Protein AF-A0A7J4XSC6-F1 (afdb_monomer_lite)

Structure (mmCIF, N/CA/C/O backbone):
data_AF-A0A7J4XSC6-F1
#
_entry.id   AF-A0A7J4XSC6-F1
#
loop_
_atom_site.group_PDB
_atom_site.id
_atom_site.type_symbol
_atom_site.label_atom_id
_atom_site.label_alt_id
_atom_site.label_comp_id
_atom_site.label_asym_id
_atom_site.label_entity_id
_atom_site.label_seq_id
_atom_site.pdbx_PDB_ins_code
_atom_site.Cartn_x
_atom_site.Cartn_y
_atom_site.Cartn_z
_atom_site.occupancy
_atom_site.B_iso_or_equiv
_atom_site.auth_seq_id
_atom_site.auth_comp_id
_atom_site.auth_asym_id
_atom_site.auth_atom_id
_atom_site.pdbx_PDB_model_num
ATOM 1 N N . MET A 1 1 ? 13.829 7.924 -18.623 1.00 57.00 1 MET A N 1
ATOM 2 C CA . MET A 1 1 ? 12.516 8.383 -18.118 1.00 57.00 1 MET A CA 1
ATOM 3 C C . MET A 1 1 ? 12.735 9.094 -16.796 1.00 57.00 1 MET A C 1
ATOM 5 O O . MET A 1 1 ? 13.524 8.608 -15.997 1.00 57.00 1 MET A O 1
ATOM 9 N N . ASP A 1 2 ? 12.112 10.255 -16.614 1.00 64.12 2 ASP A N 1
ATOM 10 C CA . ASP A 1 2 ? 12.383 11.173 -15.501 1.00 64.12 2 ASP A CA 1
ATOM 11 C C . ASP A 1 2 ? 11.551 10.830 -14.248 1.00 64.12 2 ASP A C 1
ATOM 13 O O . ASP A 1 2 ? 10.432 10.327 -14.358 1.00 64.12 2 ASP A O 1
ATOM 17 N N . LYS A 1 3 ? 12.062 11.125 -13.047 1.00 62.03 3 LYS A N 1
ATOM 18 C CA . LYS A 1 3 ? 11.372 10.911 -11.757 1.00 62.03 3 LYS A CA 1
ATOM 19 C C . LYS A 1 3 ? 9.998 11.595 -11.730 1.00 62.03 3 LYS A C 1
ATOM 21 O O . LYS A 1 3 ? 9.046 11.049 -11.171 1.00 62.03 3 LYS A O 1
ATOM 26 N N . PHE A 1 4 ? 9.892 12.752 -12.383 1.00 67.94 4 PHE A N 1
ATOM 27 C CA . PHE A 1 4 ? 8.657 13.527 -12.516 1.00 67.94 4 PHE A CA 1
ATOM 28 C C . PHE A 1 4 ? 7.571 12.812 -13.336 1.00 67.94 4 PHE A C 1
ATOM 30 O O . PHE A 1 4 ? 6.386 13.083 -13.164 1.00 67.94 4 PHE A O 1
ATOM 37 N N . TYR A 1 5 ? 7.940 11.858 -14.196 1.00 79.44 5 TYR A N 1
ATOM 38 C CA . TYR A 1 5 ? 6.960 11.054 -14.924 1.00 79.44 5 TYR A CA 1
ATOM 39 C C . TYR A 1 5 ? 6.292 10.013 -14.017 1.00 79.44 5 TYR A C 1
ATOM 41 O O . TYR A 1 5 ? 5.082 9.817 -14.085 1.00 79.44 5 TYR A O 1
ATOM 49 N N . TYR A 1 6 ? 7.056 9.361 -13.138 1.00 80.31 6 TYR A N 1
ATOM 50 C CA . TYR A 1 6 ? 6.534 8.270 -12.312 1.00 80.31 6 TYR A CA 1
ATOM 51 C C . TYR A 1 6 ? 5.715 8.749 -11.110 1.00 80.31 6 TYR A C 1
ATOM 53 O O . TYR A 1 6 ? 4.722 8.109 -10.770 1.00 80.31 6 TYR A O 1
ATOM 61 N N . PHE A 1 7 ? 6.109 9.864 -10.489 1.00 83.50 7 PHE A N 1
ATOM 62 C CA . PHE A 1 7 ? 5.527 10.359 -9.235 1.00 83.50 7 PHE A CA 1
ATOM 63 C C . PHE A 1 7 ? 4.891 11.753 -9.368 1.00 83.50 7 PHE A C 1
ATOM 65 O O . PHE A 1 7 ? 5.010 12.572 -8.462 1.00 83.50 7 PHE A O 1
ATOM 72 N N . ASN A 1 8 ? 4.240 12.043 -10.496 1.00 87.38 8 ASN A N 1
ATOM 73 C CA . ASN A 1 8 ? 3.327 13.191 -10.581 1.00 87.38 8 ASN A CA 1
ATOM 74 C C . ASN A 1 8 ? 1.941 12.842 -10.018 1.00 87.38 8 ASN A C 1
ATOM 76 O O . ASN A 1 8 ? 1.607 11.666 -9.869 1.00 87.38 8 ASN A O 1
ATOM 80 N N . ASP A 1 9 ? 1.116 13.863 -9.795 1.00 85.56 9 ASP A N 1
ATOM 81 C CA . ASP A 1 9 ? -0.222 13.751 -9.196 1.00 85.56 9 ASP A CA 1
ATOM 82 C C . ASP A 1 9 ? -1.158 12.771 -9.927 1.00 85.56 9 ASP A C 1
ATOM 84 O O . ASP A 1 9 ? -2.025 12.149 -9.314 1.00 85.56 9 ASP A O 1
ATOM 88 N N . ASN A 1 10 ? -0.971 12.571 -11.236 1.00 88.69 10 ASN A N 1
ATOM 89 C CA . ASN A 1 10 ? -1.791 11.638 -12.013 1.00 88.69 10 ASN A CA 1
ATOM 90 C C . ASN A 1 10 ? -1.371 10.177 -11.807 1.00 88.69 10 ASN A C 1
ATOM 92 O O . ASN A 1 10 ? -2.217 9.273 -11.823 1.00 88.69 10 ASN A O 1
ATOM 96 N N . ASN A 1 11 ? -0.076 9.946 -11.590 1.00 90.00 11 ASN A N 1
ATOM 97 C CA . ASN A 1 11 ? 0.535 8.621 -11.574 1.00 90.00 11 ASN A CA 1
ATOM 98 C C . ASN A 1 11 ? 0.841 8.113 -10.166 1.00 90.00 11 ASN A C 1
ATOM 100 O O . ASN A 1 11 ? 0.947 6.906 -9.980 1.00 90.00 11 ASN A O 1
ATOM 104 N N . ILE A 1 12 ? 0.959 8.988 -9.172 1.00 91.00 12 ILE A N 1
ATOM 105 C CA . ILE A 1 12 ? 1.220 8.586 -7.793 1.00 91.00 12 ILE A CA 1
ATOM 106 C C . ILE A 1 12 ? 0.019 7.853 -7.193 1.00 91.00 12 ILE A C 1
ATOM 108 O O . ILE A 1 12 ? -1.139 8.250 -7.359 1.00 91.00 12 ILE A O 1
ATOM 112 N N . ARG A 1 13 ? 0.292 6.751 -6.503 1.00 92.75 13 ARG A N 1
ATOM 113 C CA . ARG A 1 13 ? -0.690 5.996 -5.731 1.00 92.75 13 ARG A CA 1
ATOM 114 C C . ARG A 1 13 ? -0.117 5.630 -4.377 1.00 92.75 13 ARG A C 1
ATOM 116 O O . ARG A 1 13 ? 1.096 5.494 -4.225 1.00 92.75 13 ARG A O 1
ATOM 123 N N . TYR A 1 14 ? -1.002 5.435 -3.412 1.00 91.50 14 TYR A N 1
ATOM 124 C CA . TYR A 1 14 ? -0.655 4.979 -2.073 1.00 91.50 14 TYR A CA 1
ATOM 125 C C . TYR A 1 14 ? -1.381 3.676 -1.765 1.00 91.50 14 TYR A C 1
ATOM 127 O O . TYR A 1 14 ? -2.525 3.494 -2.168 1.00 91.50 14 TYR A O 1
ATOM 135 N N . THR A 1 15 ? -0.740 2.766 -1.049 1.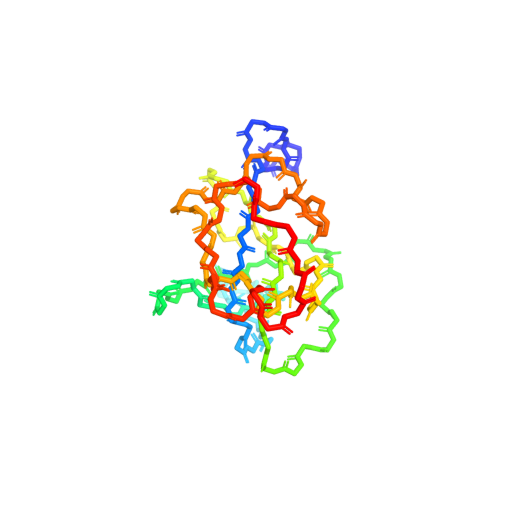00 91.25 15 THR A N 1
ATOM 136 C CA . THR A 1 15 ? -1.337 1.499 -0.620 1.00 91.25 15 THR A CA 1
ATOM 137 C C . THR A 1 15 ? -0.788 1.085 0.739 1.00 91.25 15 THR A C 1
ATOM 139 O O . THR A 1 15 ? 0.230 1.611 1.188 1.00 91.25 15 THR A O 1
ATOM 142 N N . ILE A 1 16 ? -1.457 0.146 1.400 1.00 88.81 16 ILE A N 1
ATOM 143 C CA . ILE A 1 16 ? -0.919 -0.539 2.573 1.00 88.81 16 ILE A CA 1
ATOM 144 C C . ILE A 1 16 ? -0.463 -1.918 2.115 1.00 88.81 16 ILE A C 1
ATOM 146 O O . ILE A 1 16 ? -1.231 -2.659 1.505 1.00 88.81 16 ILE A O 1
ATOM 150 N N . GLY A 1 17 ? 0.781 -2.265 2.426 1.00 86.56 17 GLY A N 1
ATOM 151 C CA . GLY A 1 17 ? 1.319 -3.592 2.164 1.00 86.56 17 GLY A CA 1
ATOM 152 C C . GLY A 1 17 ? 2.051 -4.157 3.369 1.00 86.56 17 GLY A C 1
ATOM 153 O O . GLY A 1 17 ? 2.529 -3.423 4.232 1.00 86.56 17 GLY A O 1
ATOM 154 N N . THR A 1 18 ? 2.166 -5.477 3.432 1.00 85.56 18 THR A N 1
ATOM 155 C CA . THR A 1 18 ? 3.047 -6.139 4.393 1.00 85.56 18 THR A CA 1
ATOM 156 C C . THR A 1 18 ? 4.468 -6.076 3.865 1.00 85.56 18 THR A C 1
ATOM 158 O O . THR A 1 18 ? 4.779 -6.658 2.822 1.00 85.56 18 THR A O 1
ATOM 161 N N . TYR A 1 19 ? 5.335 -5.373 4.586 1.00 81.38 19 TYR A N 1
ATOM 162 C CA . TYR A 1 19 ? 6.755 -5.358 4.276 1.00 81.38 19 TYR A CA 1
ATOM 163 C C . TYR A 1 19 ? 7.379 -6.730 4.544 1.00 81.38 19 TYR A C 1
ATOM 165 O O . TYR A 1 19 ? 7.147 -7.314 5.605 1.00 81.38 19 TYR A O 1
ATOM 173 N N . TYR A 1 20 ? 8.172 -7.240 3.599 1.00 76.56 20 TYR A N 1
ATOM 174 C CA . TYR A 1 20 ? 8.813 -8.547 3.730 1.00 76.56 20 TYR A CA 1
ATOM 175 C C . TYR A 1 20 ? 10.324 -8.449 3.940 1.00 76.56 20 TYR A C 1
ATOM 177 O O . TYR A 1 20 ? 10.819 -8.897 4.968 1.00 76.56 20 TYR A O 1
ATOM 185 N N . LYS A 1 21 ? 11.072 -7.891 2.982 1.00 74.06 21 LYS A N 1
ATOM 186 C CA . LYS A 1 21 ? 12.529 -7.751 3.116 1.00 74.06 21 LYS A CA 1
ATOM 187 C C . LYS A 1 21 ? 13.117 -6.701 2.189 1.00 74.06 21 LYS A C 1
ATOM 189 O O . LYS A 1 21 ? 12.621 -6.516 1.073 1.00 74.06 21 LYS A O 1
ATOM 194 N N . ASP A 1 22 ? 14.243 -6.148 2.624 1.00 73.38 22 ASP A N 1
ATOM 195 C CA . ASP A 1 22 ? 15.187 -5.427 1.777 1.00 73.38 22 ASP A CA 1
ATOM 196 C C . ASP A 1 22 ? 15.972 -6.405 0.903 1.00 73.38 22 ASP A C 1
ATOM 198 O O . ASP A 1 22 ? 16.227 -7.558 1.270 1.00 73.38 22 ASP A O 1
ATOM 202 N N . GLY A 1 23 ? 16.408 -5.930 -0.257 1.00 68.50 23 GLY A N 1
ATOM 203 C CA . GLY A 1 23 ? 17.344 -6.659 -1.093 1.00 68.50 23 GLY A CA 1
ATOM 204 C C . GLY A 1 23 ? 17.895 -5.820 -2.231 1.00 68.50 23 GLY A C 1
ATOM 205 O O . GLY A 1 23 ? 17.652 -4.620 -2.344 1.00 68.50 23 GLY A O 1
ATOM 206 N N . PHE A 1 24 ? 18.641 -6.489 -3.100 1.00 66.25 24 PHE A N 1
ATOM 207 C CA . PHE A 1 24 ? 19.036 -5.941 -4.385 1.00 66.25 24 PHE A CA 1
ATOM 208 C C . PHE A 1 24 ? 18.167 -6.573 -5.467 1.00 66.25 24 PHE A C 1
ATOM 210 O O . PHE A 1 24 ? 18.077 -7.799 -5.568 1.00 66.25 24 PHE A O 1
ATOM 217 N N . VAL A 1 25 ? 17.507 -5.734 -6.258 1.00 67.06 25 VAL A N 1
ATOM 218 C CA . VAL A 1 25 ? 16.791 -6.147 -7.460 1.00 67.06 25 VAL A CA 1
ATOM 219 C C . VAL A 1 25 ? 17.779 -6.060 -8.617 1.00 67.06 25 VAL A C 1
ATOM 221 O O . VAL A 1 25 ? 18.388 -5.018 -8.864 1.00 67.06 25 VAL A O 1
ATOM 224 N N . ILE A 1 26 ? 17.976 -7.183 -9.304 1.00 59.62 26 ILE A N 1
ATOM 225 C CA . ILE A 1 26 ? 18.873 -7.273 -10.456 1.00 59.62 26 ILE A CA 1
ATOM 226 C C . ILE A 1 26 ? 18.072 -6.838 -11.682 1.00 59.62 26 ILE A C 1
ATOM 228 O O . ILE A 1 26 ? 17.216 -7.579 -12.158 1.00 59.62 26 ILE A O 1
ATOM 232 N N . ASN A 1 27 ? 18.328 -5.621 -12.159 1.00 57.47 27 ASN A N 1
ATOM 233 C CA . ASN A 1 27 ? 17.657 -5.055 -13.334 1.00 57.47 27 ASN A CA 1
ATOM 234 C C . ASN A 1 27 ? 18.351 -5.504 -14.643 1.00 57.47 27 ASN A C 1
ATOM 236 O O . ASN A 1 27 ? 17.733 -5.616 -15.696 1.00 57.47 27 ASN A O 1
ATOM 240 N N . SER A 1 28 ? 19.650 -5.823 -14.565 1.00 55.31 28 SER A N 1
ATOM 241 C CA . SER A 1 28 ? 20.465 -6.389 -15.649 1.00 55.31 28 SER A CA 1
ATOM 242 C C . SER A 1 28 ? 21.692 -7.111 -15.078 1.00 55.31 28 SER A C 1
ATOM 244 O O . SER A 1 28 ? 21.957 -7.019 -13.878 1.00 55.31 28 SER A O 1
ATOM 246 N N . SER A 1 29 ? 22.484 -7.776 -15.926 1.00 55.16 29 SER A N 1
ATOM 247 C CA . SER A 1 29 ? 23.701 -8.511 -15.540 1.00 55.16 29 SER A CA 1
ATOM 248 C C . SER A 1 29 ? 24.735 -7.689 -14.750 1.00 55.16 29 SER A C 1
ATOM 250 O O . SER A 1 29 ? 25.613 -8.277 -14.125 1.00 55.16 29 SER A O 1
ATOM 252 N N . SER A 1 30 ? 24.657 -6.352 -14.771 1.00 52.38 30 SER A N 1
ATOM 253 C CA . SER A 1 30 ? 25.630 -5.448 -14.139 1.00 52.38 30 SER A CA 1
ATOM 254 C C . SER A 1 30 ? 25.026 -4.358 -13.243 1.00 52.38 30 SER A C 1
ATOM 256 O O . SER A 1 30 ? 25.781 -3.624 -12.607 1.00 52.38 30 SER A O 1
ATOM 258 N N . SER A 1 31 ? 23.696 -4.243 -13.138 1.00 59.78 31 SER A N 1
ATOM 259 C CA . SER A 1 31 ? 23.039 -3.204 -12.330 1.00 59.78 31 SER A CA 1
ATOM 260 C C . SER A 1 31 ? 22.193 -3.813 -11.209 1.00 59.78 31 SER A C 1
ATOM 262 O O . SER A 1 31 ? 21.094 -4.326 -11.445 1.00 59.78 31 SER A O 1
ATOM 264 N N . GLN A 1 32 ? 22.712 -3.733 -9.984 1.00 62.28 32 GLN A N 1
ATOM 265 C CA . GLN A 1 32 ? 21.965 -4.010 -8.760 1.00 62.28 32 GLN A CA 1
ATOM 266 C C . GLN A 1 32 ? 21.367 -2.706 -8.240 1.00 62.28 32 GLN A C 1
ATOM 268 O O . GLN A 1 32 ? 22.092 -1.775 -7.892 1.00 62.28 32 GLN A O 1
ATOM 273 N N . GLU A 1 33 ? 20.044 -2.642 -8.170 1.00 70.94 33 GLU A N 1
ATOM 274 C CA . GLU A 1 33 ? 19.342 -1.535 -7.532 1.00 70.94 33 GLU A CA 1
ATOM 275 C C . GLU A 1 33 ? 18.878 -1.976 -6.149 1.00 70.94 33 GLU A C 1
ATOM 277 O O . GLU A 1 33 ? 18.403 -3.100 -5.975 1.00 70.94 33 GLU A O 1
ATOM 282 N N . LYS A 1 34 ? 19.016 -1.104 -5.143 1.00 72.50 34 LYS A N 1
ATOM 283 C CA . LYS A 1 34 ? 18.364 -1.354 -3.856 1.00 72.50 34 LYS A CA 1
ATOM 284 C C . LYS A 1 34 ? 16.858 -1.418 -4.081 1.00 72.50 34 LYS A C 1
ATOM 286 O O . LYS A 1 34 ? 16.289 -0.641 -4.846 1.00 72.50 34 LYS A O 1
ATOM 291 N N . GLY A 1 35 ? 16.224 -2.360 -3.412 1.00 78.19 35 GLY A N 1
ATOM 292 C CA . GLY A 1 35 ? 14.798 -2.565 -3.515 1.00 78.19 35 GLY A CA 1
ATOM 293 C C . GLY A 1 35 ? 14.256 -3.316 -2.318 1.00 78.19 35 GLY A C 1
ATOM 294 O O . GLY A 1 35 ? 14.984 -3.676 -1.394 1.00 78.19 35 GLY A O 1
ATOM 295 N N . PHE A 1 36 ? 12.956 -3.551 -2.341 1.00 79.44 36 PHE A N 1
ATOM 296 C CA . PHE A 1 36 ? 12.271 -4.304 -1.306 1.00 79.44 36 PHE A CA 1
ATOM 297 C C . PHE A 1 36 ? 11.133 -5.122 -1.901 1.00 79.44 36 PHE A C 1
ATOM 299 O O . PHE A 1 36 ? 10.671 -4.892 -3.023 1.00 79.44 36 PHE A O 1
ATOM 306 N N . ILE A 1 37 ? 10.692 -6.103 -1.124 1.00 84.44 37 ILE A N 1
ATOM 307 C CA . ILE A 1 37 ? 9.517 -6.909 -1.428 1.00 84.44 37 ILE A CA 1
ATOM 308 C C . ILE A 1 37 ? 8.428 -6.553 -0.429 1.00 84.44 37 ILE A C 1
ATOM 310 O O . ILE A 1 37 ? 8.672 -6.497 0.779 1.00 84.44 37 ILE A O 1
ATOM 314 N N . TYR A 1 38 ? 7.221 -6.365 -0.941 1.00 84.88 38 TYR A N 1
ATOM 315 C CA . TYR A 1 38 ? 6.025 -6.192 -0.135 1.00 84.88 38 TYR A CA 1
ATOM 316 C C . TYR A 1 38 ? 4.876 -7.013 -0.705 1.00 84.88 38 TYR A C 1
ATOM 318 O O . TYR A 1 38 ? 4.903 -7.413 -1.871 1.00 84.88 38 TYR A O 1
ATOM 326 N N . TYR A 1 39 ? 3.874 -7.268 0.127 1.00 86.38 39 TYR A N 1
ATOM 327 C CA . TYR A 1 39 ? 2.654 -7.951 -0.276 1.00 86.38 39 TYR A CA 1
ATOM 328 C C . TYR A 1 39 ? 1.454 -7.025 -0.135 1.00 86.38 39 TYR A C 1
ATOM 330 O O . TYR A 1 39 ? 1.310 -6.370 0.894 1.00 86.38 39 TYR A O 1
ATOM 338 N N . VAL A 1 40 ? 0.588 -6.994 -1.143 1.00 85.44 40 VAL A N 1
ATOM 339 C CA . VAL A 1 40 ? -0.743 -6.376 -1.065 1.00 85.44 40 VAL A CA 1
ATOM 340 C C . VAL A 1 40 ? -1.738 -7.486 -1.337 1.00 85.44 40 VAL A C 1
ATOM 342 O O . VAL A 1 40 ? -1.643 -8.125 -2.378 1.00 85.44 40 VAL A O 1
ATOM 345 N N . ASP A 1 41 ? -2.631 -7.763 -0.388 1.00 82.19 41 ASP A N 1
ATOM 346 C CA . ASP A 1 41 ? -3.613 -8.850 -0.514 1.00 82.19 41 ASP A CA 1
ATOM 347 C C . ASP A 1 41 ? -2.980 -10.193 -0.953 1.00 82.19 41 ASP A C 1
ATOM 349 O O . ASP A 1 41 ? -3.387 -10.843 -1.911 1.00 82.19 41 ASP A O 1
ATOM 353 N N . SER A 1 42 ? -1.879 -10.581 -0.296 1.00 82.44 42 SER A N 1
ATOM 354 C CA . SER A 1 42 ? -1.072 -11.778 -0.617 1.00 82.44 42 SER A CA 1
ATOM 355 C C . SER A 1 42 ? -0.386 -11.791 -1.996 1.00 82.44 42 SER A C 1
ATOM 357 O O . SER A 1 42 ? 0.352 -12.729 -2.306 1.00 82.44 42 SER A O 1
ATOM 359 N N . ILE A 1 43 ? -0.537 -10.746 -2.808 1.00 85.25 43 ILE A N 1
ATOM 360 C CA . ILE A 1 43 ? 0.166 -10.589 -4.084 1.00 85.25 43 ILE A CA 1
ATOM 361 C C . ILE A 1 43 ? 1.555 -10.014 -3.825 1.00 85.25 43 ILE A C 1
ATOM 363 O O . ILE A 1 43 ? 1.702 -8.986 -3.167 1.00 85.25 43 ILE A O 1
ATOM 367 N N . ARG A 1 44 ? 2.594 -10.675 -4.348 1.00 86.38 44 ARG A N 1
ATOM 368 C CA . ARG A 1 44 ? 3.989 -10.241 -4.194 1.00 86.38 44 ARG A CA 1
ATOM 369 C C . ARG A 1 44 ? 4.321 -9.099 -5.153 1.00 86.38 44 ARG A C 1
ATOM 371 O O . ARG A 1 44 ? 4.245 -9.274 -6.366 1.00 86.38 44 ARG A O 1
ATOM 378 N N . HIS A 1 45 ? 4.833 -7.998 -4.617 1.00 85.00 45 HIS A N 1
ATOM 379 C CA . HIS A 1 45 ? 5.365 -6.871 -5.377 1.00 85.00 45 HIS A CA 1
ATOM 380 C C . HIS A 1 45 ? 6.864 -6.706 -5.125 1.00 85.00 45 HIS A C 1
ATOM 382 O O . HIS A 1 45 ? 7.342 -6.833 -3.997 1.00 85.00 45 HIS A O 1
ATOM 388 N N . VAL A 1 46 ? 7.612 -6.427 -6.192 1.00 82.19 46 VAL A N 1
ATOM 389 C CA . VAL A 1 46 ? 9.046 -6.121 -6.141 1.00 82.19 46 VAL A CA 1
ATOM 390 C C . VAL A 1 46 ? 9.210 -4.658 -6.513 1.00 82.19 46 VAL A C 1
ATOM 392 O O . VAL A 1 46 ? 8.795 -4.262 -7.601 1.00 82.19 46 VAL A O 1
ATOM 395 N N . ALA A 1 47 ? 9.794 -3.873 -5.614 1.00 78.94 47 ALA A N 1
ATOM 396 C CA . ALA A 1 47 ? 10.034 -2.457 -5.831 1.00 78.94 47 ALA A CA 1
ATOM 397 C C . ALA A 1 47 ? 11.524 -2.132 -5.855 1.00 78.94 47 ALA A C 1
ATOM 399 O O . ALA A 1 47 ? 12.278 -2.583 -4.997 1.00 78.94 47 ALA A O 1
ATOM 400 N N . THR A 1 48 ? 11.926 -1.313 -6.819 1.00 73.12 48 THR A N 1
ATOM 401 C CA . THR A 1 48 ? 13.231 -0.663 -6.922 1.00 73.12 48 THR A CA 1
ATOM 402 C C . THR A 1 48 ? 13.129 0.729 -6.306 1.00 73.12 48 THR A C 1
ATOM 404 O O . THR A 1 48 ? 12.335 1.562 -6.753 1.00 73.12 48 THR A O 1
ATOM 407 N N . THR A 1 49 ? 13.917 1.002 -5.265 1.00 64.94 49 THR A N 1
ATOM 408 C CA . THR A 1 49 ? 13.925 2.313 -4.610 1.00 64.94 49 THR A CA 1
ATOM 409 C C . THR A 1 49 ? 14.892 3.220 -5.349 1.00 64.94 49 THR A C 1
ATOM 411 O O . THR A 1 49 ? 16.100 3.234 -5.112 1.00 64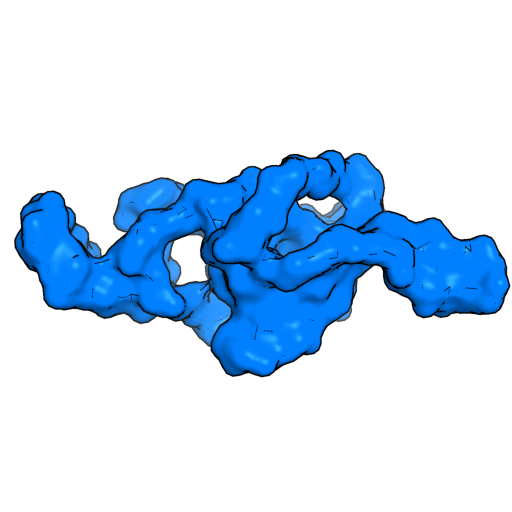.94 49 THR A O 1
ATOM 414 N N . SER A 1 50 ? 14.380 4.036 -6.265 1.00 52.81 50 SER A N 1
ATOM 415 C CA . SER A 1 50 ? 15.183 5.118 -6.825 1.00 52.81 50 SER A CA 1
ATOM 416 C C . SER A 1 50 ? 15.478 6.152 -5.718 1.00 52.81 50 SER A C 1
ATOM 418 O O . SER A 1 50 ? 14.719 7.099 -5.542 1.00 52.81 50 SER A O 1
ATOM 420 N N . LYS A 1 51 ? 16.586 5.979 -4.982 1.00 50.94 51 LYS A N 1
ATOM 421 C CA . LYS A 1 51 ? 17.237 6.956 -4.075 1.00 50.94 51 LYS A CA 1
ATOM 422 C C . LYS A 1 51 ? 16.588 7.305 -2.719 1.00 50.94 51 LYS A C 1
ATOM 424 O O . LYS A 1 51 ? 17.030 8.286 -2.125 1.00 50.94 51 LYS A O 1
ATOM 429 N N . PHE A 1 52 ? 15.622 6.561 -2.178 1.00 45.75 52 PHE A N 1
ATOM 430 C CA . PHE A 1 52 ? 15.021 6.932 -0.882 1.00 45.75 52 PHE A CA 1
ATOM 431 C C . PHE A 1 52 ? 15.199 5.861 0.192 1.00 45.75 52 PHE A C 1
ATOM 433 O O . PHE A 1 52 ? 15.060 4.668 -0.061 1.00 45.75 52 PHE A O 1
ATOM 440 N N . ASN A 1 53 ? 15.614 6.341 1.366 1.00 50.19 53 ASN A N 1
ATOM 441 C CA . ASN A 1 53 ? 16.045 5.571 2.524 1.00 50.19 53 ASN A CA 1
ATOM 442 C C . ASN A 1 53 ? 14.960 4.585 2.961 1.00 50.19 53 ASN A C 1
ATOM 444 O O . ASN A 1 53 ? 13.917 5.006 3.454 1.00 50.19 53 ASN A O 1
ATOM 448 N N . ASN A 1 54 ? 15.236 3.288 2.834 1.00 52.78 54 ASN A N 1
ATOM 449 C CA . ASN A 1 54 ? 14.481 2.287 3.571 1.00 52.78 54 ASN A CA 1
ATOM 450 C C . ASN A 1 54 ? 14.834 2.448 5.051 1.00 52.78 54 ASN A C 1
ATOM 452 O O . ASN A 1 54 ? 15.991 2.308 5.451 1.00 52.78 54 ASN A O 1
ATOM 456 N N . THR A 1 55 ? 13.840 2.817 5.849 1.00 54.66 55 THR A N 1
ATOM 457 C CA . THR A 1 55 ? 13.874 2.628 7.295 1.00 54.66 55 THR A CA 1
ATOM 458 C C . THR A 1 55 ? 13.861 1.132 7.587 1.00 54.66 55 THR A C 1
ATOM 460 O O . THR A 1 55 ? 13.288 0.359 6.830 1.00 54.66 55 THR A O 1
ATOM 463 N N . ASP A 1 56 ? 14.516 0.714 8.666 1.00 54.09 56 ASP A N 1
ATOM 464 C CA . ASP A 1 56 ? 14.517 -0.681 9.107 1.00 54.09 56 ASP A CA 1
ATOM 465 C C . ASP A 1 56 ? 13.080 -1.097 9.474 1.00 54.09 56 ASP A C 1
ATOM 467 O O . ASP A 1 56 ? 12.526 -0.670 10.494 1.00 54.09 56 ASP A O 1
ATOM 471 N N . VAL A 1 57 ? 12.422 -1.845 8.585 1.00 57.62 57 VAL A N 1
ATOM 472 C CA . VAL A 1 57 ? 11.021 -2.238 8.747 1.00 57.62 57 VAL A CA 1
ATOM 473 C C . VAL A 1 57 ? 10.962 -3.677 9.246 1.00 57.62 57 VAL A C 1
ATOM 475 O O . VAL A 1 57 ? 10.958 -4.634 8.475 1.00 57.62 57 VAL A O 1
ATOM 478 N N . SER A 1 58 ? 10.856 -3.851 10.565 1.00 54.78 58 SER A N 1
ATOM 479 C CA . SER A 1 58 ? 10.415 -5.137 11.127 1.00 54.78 58 SER A CA 1
ATOM 480 C C . SER A 1 58 ? 9.033 -5.493 10.557 1.00 54.78 58 SER A C 1
ATOM 482 O O . SER A 1 58 ? 8.147 -4.645 10.605 1.00 54.78 58 SER A O 1
ATOM 484 N N . HIS A 1 59 ? 8.874 -6.706 10.008 1.00 57.16 59 HIS A N 1
ATOM 485 C CA . HIS A 1 59 ? 7.665 -7.297 9.398 1.00 57.16 59 HIS A CA 1
ATOM 486 C C . HIS A 1 59 ? 6.323 -6.709 9.895 1.00 57.16 59 HIS A C 1
ATOM 488 O O . HIS A 1 59 ? 5.680 -7.250 10.797 1.00 57.16 59 HIS A O 1
ATOM 494 N N . LYS A 1 60 ? 5.897 -5.583 9.315 1.00 69.75 60 LYS A N 1
ATOM 495 C CA . LYS A 1 60 ? 4.693 -4.828 9.694 1.00 69.75 60 LYS A CA 1
ATOM 496 C C . LYS A 1 60 ? 3.992 -4.298 8.450 1.00 69.75 60 LYS A C 1
ATOM 498 O O . LYS A 1 60 ? 4.563 -4.248 7.359 1.00 69.75 60 LYS A O 1
ATOM 503 N N . TY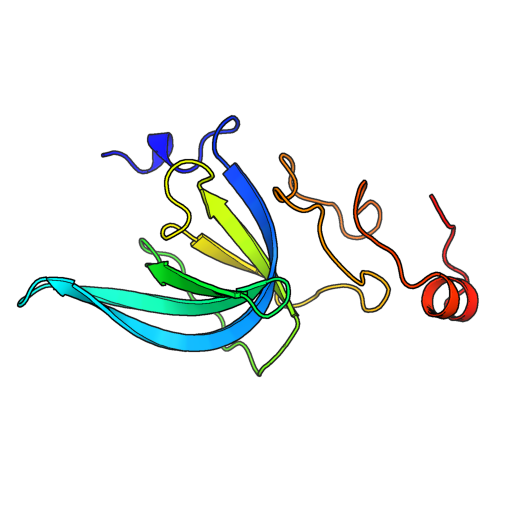R A 1 61 ? 2.743 -3.888 8.647 1.00 79.06 61 TYR A N 1
ATOM 504 C CA . TYR A 1 61 ? 2.014 -3.059 7.697 1.00 79.06 61 TYR A CA 1
ATOM 505 C C . TYR A 1 61 ? 2.785 -1.761 7.440 1.00 79.06 61 TYR A C 1
ATOM 507 O O . TYR A 1 61 ? 3.190 -1.071 8.376 1.00 79.06 61 TYR A O 1
ATOM 515 N N . ALA A 1 62 ? 2.984 -1.445 6.168 1.00 83.94 62 ALA A N 1
ATOM 516 C CA . ALA A 1 62 ? 3.678 -0.262 5.703 1.00 83.94 62 ALA A CA 1
ATOM 517 C C . ALA A 1 62 ? 2.791 0.506 4.722 1.00 83.94 62 ALA A C 1
ATOM 519 O O . ALA A 1 62 ? 2.141 -0.090 3.863 1.00 83.94 62 ALA A O 1
ATOM 520 N N . LEU A 1 63 ? 2.795 1.832 4.838 1.00 87.31 63 LEU A N 1
ATOM 521 C CA . LEU A 1 63 ? 2.254 2.735 3.835 1.00 87.31 63 LEU A CA 1
ATOM 522 C C . LEU A 1 63 ? 3.278 2.875 2.714 1.00 87.31 63 LEU A C 1
ATOM 524 O O . LEU A 1 63 ? 4.406 3.318 2.934 1.00 87.31 63 LEU A O 1
ATOM 528 N N . ILE A 1 64 ? 2.869 2.501 1.512 1.00 88.62 64 ILE A N 1
ATOM 529 C CA . ILE A 1 64 ? 3.714 2.435 0.329 1.00 88.62 64 ILE A CA 1
ATOM 530 C C . ILE A 1 64 ? 3.191 3.438 -0.686 1.00 88.62 64 ILE A C 1
ATOM 532 O O . ILE A 1 64 ? 2.006 3.453 -1.004 1.00 88.62 64 ILE A O 1
ATOM 536 N N . MET A 1 65 ? 4.087 4.255 -1.219 1.00 89.25 65 MET A N 1
ATOM 537 C CA . MET A 1 65 ? 3.836 5.110 -2.371 1.00 89.25 65 MET A CA 1
ATOM 538 C C . MET A 1 65 ? 4.401 4.433 -3.609 1.00 89.25 65 MET A C 1
ATOM 540 O O . MET A 1 65 ? 5.576 4.081 -3.607 1.00 89.25 65 MET A O 1
ATOM 544 N N . PHE A 1 66 ? 3.613 4.283 -4.666 1.00 87.69 66 PHE A N 1
ATOM 545 C CA . PHE A 1 66 ? 4.039 3.644 -5.910 1.00 87.69 66 PHE A CA 1
ATOM 546 C C . PHE A 1 66 ? 3.539 4.402 -7.141 1.00 87.69 66 PHE A C 1
ATOM 548 O O . PHE A 1 66 ? 2.627 5.226 -7.061 1.00 87.69 66 PHE A O 1
ATOM 555 N N . SER A 1 67 ? 4.154 4.135 -8.291 1.00 87.62 67 SER A N 1
ATOM 556 C CA . SER A 1 67 ? 3.705 4.673 -9.574 1.00 87.62 67 SER A CA 1
ATOM 557 C C . SER A 1 67 ? 2.677 3.751 -10.232 1.00 87.62 67 SER A C 1
ATOM 559 O O . SER A 1 67 ? 2.961 2.585 -10.486 1.00 87.62 67 SER A O 1
ATOM 561 N N . ALA A 1 68 ? 1.505 4.275 -10.586 1.00 89.06 68 ALA A N 1
ATOM 562 C CA . ALA A 1 68 ? 0.462 3.545 -11.309 1.00 89.06 68 ALA A CA 1
ATOM 563 C C . ALA A 1 68 ? 0.915 3.069 -12.698 1.00 89.06 68 ALA A C 1
ATOM 565 O O . ALA A 1 68 ? 0.459 2.033 -13.171 1.00 89.06 68 ALA A O 1
ATOM 566 N N . VAL A 1 69 ? 1.809 3.819 -13.353 1.00 88.25 69 VAL A N 1
ATOM 567 C CA . VAL A 1 69 ? 2.333 3.478 -14.689 1.00 88.25 69 VAL A CA 1
ATOM 568 C C . VAL A 1 69 ? 3.530 2.529 -14.627 1.00 88.25 69 VAL A C 1
ATOM 570 O O . VAL A 1 69 ? 3.843 1.872 -15.615 1.00 88.25 69 VAL A O 1
ATOM 573 N N . PHE A 1 70 ? 4.198 2.439 -13.473 1.00 84.88 70 PHE A N 1
ATOM 574 C CA . PHE A 1 70 ? 5.285 1.493 -13.245 1.00 84.88 70 PHE A CA 1
ATOM 575 C C . PHE A 1 70 ? 5.367 1.101 -11.759 1.00 84.88 70 PHE A C 1
ATOM 577 O O . PHE A 1 70 ? 6.158 1.686 -11.014 1.00 84.88 70 PHE A O 1
ATOM 584 N N . PRO A 1 71 ? 4.577 0.105 -11.306 1.00 81.25 71 PRO A N 1
ATOM 585 C CA . PRO A 1 71 ? 4.467 -0.245 -9.883 1.00 81.25 71 PRO A CA 1
ATOM 586 C C . PRO A 1 71 ? 5.774 -0.682 -9.211 1.00 81.25 71 PRO A C 1
ATOM 588 O O . PRO A 1 71 ? 5.865 -0.667 -7.984 1.00 81.25 71 PRO A O 1
ATOM 591 N N . GLY A 1 72 ? 6.793 -1.041 -10.002 1.00 79.12 72 GLY A N 1
ATOM 592 C CA . GLY A 1 72 ? 8.147 -1.309 -9.516 1.00 79.12 72 GLY A CA 1
ATOM 593 C C . GLY A 1 72 ? 8.841 -0.075 -8.929 1.00 79.12 72 GLY A C 1
ATOM 594 O O . GLY A 1 72 ? 9.694 -0.216 -8.064 1.00 79.12 72 GLY A O 1
ATOM 595 N N . ASN A 1 73 ? 8.441 1.141 -9.306 1.00 81.62 73 ASN A N 1
ATOM 596 C CA . ASN A 1 73 ? 8.892 2.356 -8.631 1.00 81.62 73 ASN A CA 1
ATOM 597 C C . ASN A 1 73 ? 8.005 2.612 -7.413 1.00 81.62 73 ASN A C 1
ATOM 599 O O . ASN A 1 73 ? 6.936 3.217 -7.535 1.00 81.62 73 ASN A O 1
ATOM 603 N N . ALA A 1 74 ? 8.462 2.166 -6.243 1.00 83.38 74 ALA A N 1
ATOM 604 C CA . ALA A 1 74 ? 7.763 2.375 -4.983 1.00 83.38 74 ALA A CA 1
ATOM 605 C C . ALA A 1 74 ? 8.712 2.727 -3.833 1.00 83.38 74 ALA A C 1
ATOM 607 O O . ALA A 1 74 ? 9.899 2.415 -3.872 1.00 83.38 74 ALA A O 1
ATOM 608 N N . ASN A 1 75 ? 8.166 3.368 -2.803 1.00 82.38 75 ASN A N 1
ATOM 609 C CA . ASN A 1 75 ? 8.862 3.751 -1.580 1.00 82.38 75 ASN A CA 1
ATOM 610 C C . ASN A 1 75 ? 7.987 3.446 -0.363 1.00 82.38 75 ASN A C 1
ATOM 612 O O . ASN A 1 75 ? 6.776 3.675 -0.396 1.00 82.38 75 ASN A O 1
ATOM 616 N N . VAL A 1 76 ? 8.606 3.000 0.727 1.00 82.75 76 VAL A N 1
ATOM 617 C CA . VAL A 1 76 ? 7.952 2.947 2.038 1.00 82.75 76 VAL A CA 1
ATOM 618 C C . VAL A 1 76 ? 7.928 4.361 2.621 1.00 82.75 76 VAL A C 1
ATOM 620 O O . VAL A 1 76 ? 8.974 4.985 2.771 1.00 82.75 76 VAL A O 1
ATOM 623 N N . LEU A 1 77 ? 6.739 4.882 2.923 1.00 81.81 77 LEU A N 1
ATOM 624 C CA . LEU A 1 77 ? 6.563 6.206 3.529 1.00 81.81 77 LEU A CA 1
ATOM 625 C C . LEU A 1 77 ? 6.463 6.147 5.052 1.00 81.81 77 LEU A C 1
ATOM 627 O O . LEU A 1 77 ? 6.956 7.034 5.741 1.00 81.81 77 LEU A O 1
ATOM 631 N N . SER A 1 78 ? 5.799 5.121 5.578 1.00 79.06 78 SER A N 1
ATOM 632 C CA . SER A 1 78 ? 5.590 4.940 7.013 1.00 79.06 78 SER A CA 1
ATOM 633 C C . SER A 1 78 ? 5.386 3.466 7.329 1.00 79.06 78 SER A C 1
ATOM 635 O O . SER A 1 78 ? 4.819 2.723 6.533 1.00 79.06 78 SER A O 1
ATOM 637 N N . THR A 1 79 ? 5.811 3.045 8.514 1.00 76.25 79 THR A N 1
ATOM 638 C CA . THR A 1 79 ? 5.531 1.713 9.080 1.00 76.25 79 THR A CA 1
ATOM 639 C C . THR A 1 79 ? 4.451 1.777 10.163 1.00 76.25 79 THR A C 1
ATOM 641 O O . THR A 1 79 ? 4.219 0.810 10.889 1.00 76.25 79 THR A O 1
ATOM 644 N N . ILE A 1 80 ? 3.857 2.958 10.347 1.00 75.06 80 ILE A N 1
ATOM 645 C CA . ILE A 1 80 ? 2.790 3.227 11.301 1.00 75.06 80 ILE A CA 1
ATOM 646 C C . ILE A 1 80 ? 1.501 3.256 10.489 1.00 75.06 80 ILE A C 1
ATOM 648 O O . ILE A 1 80 ? 1.157 4.265 9.882 1.00 75.06 80 ILE A O 1
ATOM 652 N N . VAL A 1 81 ? 0.828 2.110 10.446 1.00 79.75 81 VAL A N 1
ATOM 653 C CA . VAL A 1 81 ? -0.484 1.953 9.817 1.00 79.75 81 VAL A CA 1
ATOM 654 C C . VAL A 1 81 ? -1.503 1.676 10.922 1.00 79.75 81 VAL A C 1
ATOM 656 O O . VAL A 1 81 ? -1.247 0.806 11.768 1.00 79.75 81 VAL A O 1
ATOM 659 N N . PRO A 1 82 ? -2.639 2.395 10.968 1.00 80.19 82 PRO A N 1
ATOM 660 C CA . PRO A 1 82 ? -3.650 2.149 11.983 1.00 80.19 82 PRO A CA 1
ATOM 661 C C . PRO A 1 82 ? -4.215 0.727 11.891 1.00 80.19 82 PRO A C 1
ATOM 663 O O . PRO A 1 82 ? -4.587 0.260 10.820 1.00 80.19 82 PRO A O 1
ATOM 666 N N . LYS A 1 83 ? -4.328 0.042 13.036 1.00 81.56 83 LYS A N 1
ATOM 667 C CA . LYS A 1 83 ? -4.793 -1.359 13.103 1.00 81.56 83 LYS A CA 1
ATOM 668 C C . LYS A 1 83 ? -6.247 -1.561 12.666 1.00 81.56 83 LYS A C 1
ATOM 670 O O . LYS A 1 83 ? -6.638 -2.689 12.407 1.00 81.56 83 LYS A O 1
ATOM 675 N N . TRP A 1 84 ? -7.035 -0.490 12.632 1.00 84.00 84 TRP A N 1
ATOM 676 C CA . TRP A 1 84 ? -8.424 -0.512 12.179 1.00 84.00 84 TRP A CA 1
ATOM 677 C C . TRP A 1 84 ? -8.568 -0.436 10.656 1.00 84.00 84 TRP A C 1
ATOM 679 O O . TRP A 1 84 ? -9.687 -0.522 10.165 1.00 84.00 84 TRP A O 1
ATOM 689 N N . VAL A 1 85 ? -7.480 -0.268 9.901 1.00 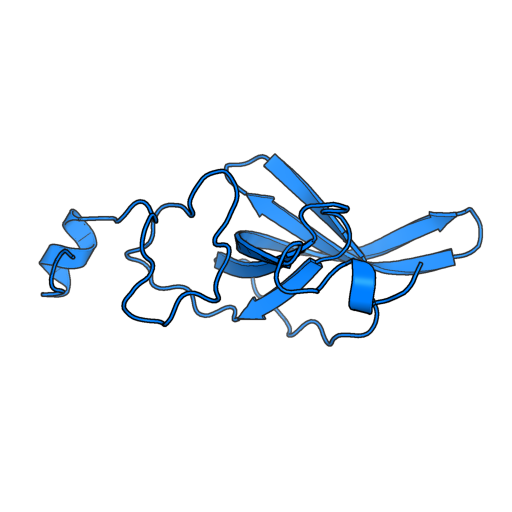85.06 85 VAL A N 1
ATOM 690 C CA . VAL A 1 85 ? -7.519 -0.372 8.440 1.00 85.06 85 VAL A CA 1
ATOM 691 C C . VAL A 1 85 ? -7.226 -1.819 8.047 1.00 85.06 85 VAL A C 1
ATOM 693 O O . VAL A 1 85 ? -6.127 -2.308 8.300 1.00 85.06 85 VAL A O 1
ATOM 696 N N . LEU A 1 86 ? -8.201 -2.497 7.434 1.00 83.88 86 LEU A N 1
ATOM 697 C CA . LEU A 1 86 ? -8.060 -3.877 6.955 1.00 83.88 86 LEU A CA 1
ATOM 698 C C . LEU A 1 86 ? -7.364 -3.926 5.600 1.00 83.88 86 LEU A C 1
ATOM 700 O O . LEU A 1 86 ? -6.406 -4.676 5.420 1.00 83.88 86 LEU A O 1
ATOM 704 N N . ALA A 1 87 ? -7.835 -3.113 4.656 1.00 85.06 87 ALA A N 1
ATOM 705 C CA . ALA A 1 87 ? -7.317 -3.109 3.299 1.00 85.06 87 ALA A CA 1
ATOM 706 C C . ALA A 1 87 ? -7.406 -1.717 2.652 1.00 85.06 87 ALA A C 1
ATOM 708 O O . 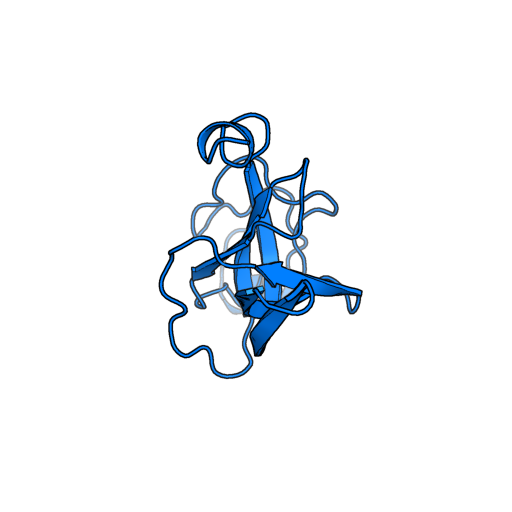ALA A 1 87 ? -8.353 -0.966 2.905 1.00 85.06 87 ALA A O 1
ATOM 709 N N . PRO A 1 88 ? -6.431 -1.355 1.800 1.00 87.38 88 PRO A N 1
ATOM 710 C CA . PRO A 1 88 ? -6.535 -0.195 0.925 1.00 87.38 88 PRO A CA 1
ATOM 711 C C . PRO A 1 88 ? -7.581 -0.433 -0.182 1.00 87.38 88 PRO A C 1
ATOM 713 O O . PRO A 1 88 ? -7.933 -1.580 -0.461 1.00 87.38 88 PRO A O 1
ATOM 716 N N . PRO A 1 89 ? -8.046 0.613 -0.887 1.00 87.06 89 PRO A N 1
ATOM 717 C CA . PRO A 1 89 ? -8.779 0.426 -2.133 1.00 87.06 89 PRO A CA 1
ATOM 718 C C . PRO A 1 89 ? -7.910 -0.333 -3.145 1.00 87.06 89 PRO A C 1
ATOM 720 O O . PRO A 1 89 ? -6.692 -0.148 -3.190 1.00 87.06 89 PRO A O 1
ATOM 723 N N . LYS A 1 90 ? -8.545 -1.142 -4.000 1.00 84.00 90 LYS A N 1
ATOM 724 C CA . LYS A 1 90 ? -7.876 -2.038 -4.962 1.00 84.00 90 LYS A CA 1
ATOM 725 C C . LYS A 1 90 ? -6.785 -1.361 -5.807 1.00 84.00 90 LYS A C 1
ATOM 727 O O . LYS A 1 90 ? -5.725 -1.941 -6.009 1.00 84.00 90 LYS A O 1
ATOM 732 N N . ASP A 1 91 ? -7.031 -0.134 -6.265 1.00 84.12 91 ASP A N 1
ATOM 733 C CA . ASP A 1 91 ? -6.101 0.625 -7.121 1.00 84.12 91 ASP A CA 1
ATOM 734 C C . ASP A 1 91 ? -5.189 1.592 -6.337 1.00 84.12 91 ASP A C 1
ATOM 736 O O . ASP A 1 91 ? -4.474 2.413 -6.922 1.00 84.12 91 ASP A O 1
ATOM 740 N N . GLY A 1 92 ? -5.225 1.522 -5.005 1.00 87.94 92 GLY A N 1
ATOM 741 C CA . GLY A 1 92 ? -4.576 2.470 -4.111 1.00 87.94 92 GLY A CA 1
ATOM 742 C C . GLY A 1 92 ? -5.260 3.842 -4.062 1.00 87.94 92 GLY A C 1
ATOM 743 O O . GLY A 1 92 ? -6.126 4.188 -4.869 1.00 87.94 92 GLY A O 1
ATOM 744 N N . TRP A 1 93 ? -4.874 4.659 -3.085 1.00 91.62 93 TRP A N 1
ATOM 745 C CA . TRP A 1 93 ? -5.340 6.039 -2.985 1.00 91.62 93 TRP A CA 1
ATOM 746 C C . TRP A 1 93 ? -4.624 6.927 -3.995 1.00 91.62 93 TRP A C 1
ATOM 748 O O . TRP A 1 93 ? -3.416 6.816 -4.187 1.00 91.62 93 TRP A O 1
ATOM 758 N N . LYS A 1 94 ? -5.361 7.858 -4.607 1.00 90.69 94 LYS A N 1
ATOM 759 C CA . LYS A 1 94 ? -4.786 8.909 -5.467 1.00 90.69 94 LYS A CA 1
ATOM 760 C C . LYS A 1 94 ? -4.179 10.067 -4.673 1.00 90.69 94 LYS A C 1
ATOM 762 O O . LYS A 1 94 ? -3.371 10.812 -5.205 1.00 90.69 94 LYS A O 1
ATOM 767 N N . GLN A 1 95 ? -4.599 10.231 -3.423 1.00 88.19 95 GLN A N 1
ATOM 768 C CA . GLN A 1 95 ? -4.107 11.256 -2.507 1.00 88.19 95 GLN A CA 1
ATOM 769 C C . GLN A 1 95 ? -3.496 10.572 -1.290 1.00 88.19 95 GLN A C 1
ATOM 771 O O . GLN A 1 95 ? -3.904 9.461 -0.948 1.00 88.19 95 GLN A O 1
ATOM 776 N N . PHE A 1 96 ? -2.529 11.225 -0.647 1.00 87.00 96 PHE A N 1
ATOM 777 C CA . PHE A 1 96 ? -1.954 10.708 0.588 1.00 87.00 96 PHE A CA 1
ATOM 778 C C . PHE A 1 96 ? -3.057 10.643 1.656 1.00 87.00 96 PHE A C 1
ATOM 780 O O . PHE A 1 96 ? -3.669 11.677 1.942 1.00 87.00 96 PHE A O 1
ATOM 787 N N . PRO A 1 97 ? -3.359 9.463 2.216 1.00 79.19 97 PRO A N 1
ATOM 788 C CA . PRO A 1 97 ? -4.392 9.354 3.230 1.00 79.19 97 PRO A CA 1
ATOM 789 C C . PRO A 1 97 ? -3.891 9.997 4.534 1.00 79.19 97 PRO A C 1
ATOM 791 O O . PRO A 1 97 ? -2.819 9.628 5.017 1.00 79.19 97 PRO A O 1
ATOM 794 N N . PRO A 1 98 ? -4.614 10.964 5.121 1.00 72.50 98 PRO A N 1
ATOM 795 C CA . PRO A 1 98 ? -4.295 11.445 6.459 1.00 72.50 98 PRO A CA 1
ATOM 796 C C . PRO A 1 98 ? -4.624 10.359 7.492 1.00 72.50 98 PRO A C 1
ATOM 798 O O . PRO A 1 98 ? -5.563 9.588 7.298 1.00 72.50 98 PRO A O 1
ATOM 801 N N . ASP A 1 99 ? -3.916 10.357 8.623 1.00 70.19 99 ASP A N 1
ATOM 802 C CA . ASP A 1 99 ? -3.974 9.306 9.654 1.00 70.19 99 ASP A CA 1
ATOM 803 C C . ASP A 1 99 ? -5.390 8.885 10.086 1.00 70.19 99 ASP A C 1
ATOM 805 O O . ASP A 1 99 ? -5.601 7.722 10.425 1.00 70.19 99 ASP A O 1
ATOM 809 N N . ILE A 1 100 ? -6.362 9.802 10.056 1.00 65.69 100 ILE A N 1
ATOM 810 C CA . ILE A 1 100 ? -7.745 9.573 10.505 1.00 65.69 100 ILE A CA 1
ATOM 811 C C . ILE A 1 100 ? -8.721 9.327 9.343 1.00 65.69 100 ILE A C 1
ATOM 813 O O . ILE A 1 100 ? -9.718 8.637 9.525 1.00 65.69 100 ILE A O 1
ATOM 817 N N . ASN A 1 101 ? -8.452 9.839 8.138 1.00 73.31 101 ASN A N 1
ATOM 818 C CA . ASN A 1 101 ? -9.408 9.803 7.025 1.00 73.31 101 ASN A CA 1
ATOM 819 C C . ASN A 1 101 ? -8.855 8.997 5.844 1.00 73.31 101 ASN A C 1
ATOM 821 O O . ASN A 1 101 ? -8.575 9.526 4.766 1.00 73.31 101 ASN A O 1
ATOM 825 N N . TRP A 1 102 ? -8.722 7.687 6.059 1.00 83.44 102 TRP A N 1
ATOM 826 C CA . TRP A 1 102 ? -8.329 6.707 5.042 1.00 83.44 102 TRP A CA 1
ATOM 827 C C . TRP A 1 102 ? -9.522 6.352 4.146 1.00 83.44 102 TRP A C 1
ATOM 829 O O . TRP A 1 102 ? -9.953 5.205 4.052 1.00 83.44 102 TRP A O 1
ATOM 839 N N . LYS A 1 103 ? -10.108 7.365 3.502 1.00 83.50 103 LYS A N 1
ATOM 840 C CA . LYS A 1 103 ? -11.325 7.224 2.695 1.00 83.50 103 LYS A CA 1
ATOM 841 C C . LYS A 1 103 ? -11.179 6.127 1.637 1.00 83.50 103 LYS A C 1
ATOM 843 O O . LYS A 1 103 ? -10.213 6.117 0.879 1.00 83.50 103 LYS A O 1
ATOM 848 N N . GLY A 1 104 ? -12.169 5.242 1.545 1.00 84.25 104 GLY A N 1
ATOM 849 C CA . GLY A 1 104 ? -12.164 4.125 0.594 1.00 84.25 104 GLY A CA 1
ATOM 850 C C . GLY A 1 104 ? -11.326 2.921 1.033 1.00 84.25 104 GLY A C 1
ATOM 851 O O . GLY A 1 104 ? -11.194 1.984 0.252 1.00 84.25 104 GLY A O 1
ATOM 852 N N . ALA A 1 105 ? -10.770 2.940 2.248 1.00 87.62 105 ALA A N 1
ATOM 853 C CA . ALA A 1 105 ? -10.249 1.742 2.889 1.00 87.62 105 ALA A CA 1
ATOM 854 C C . ALA A 1 105 ? -11.387 0.848 3.388 1.00 87.62 105 ALA A C 1
ATOM 856 O O . ALA A 1 105 ? -12.445 1.336 3.792 1.00 87.62 105 ALA A O 1
ATOM 857 N N . GLU A 1 106 ? -11.126 -0.450 3.445 1.00 87.75 106 GLU A N 1
ATOM 858 C CA . GLU A 1 106 ? -11.921 -1.359 4.256 1.00 87.75 106 GLU A CA 1
ATOM 859 C C . GLU A 1 106 ? -11.498 -1.222 5.723 1.00 87.75 106 GLU A C 1
ATOM 861 O O . GLU A 1 106 ? -10.304 -1.238 6.039 1.00 87.75 106 GLU A O 1
ATOM 866 N N . LEU A 1 107 ? -12.472 -1.063 6.620 1.00 87.38 107 LEU A N 1
ATOM 867 C CA . LEU A 1 107 ? -12.234 -0.780 8.034 1.00 87.38 107 LEU A CA 1
ATOM 868 C C . LEU A 1 107 ? -12.651 -1.964 8.914 1.00 87.38 107 LEU A C 1
ATOM 870 O O . LEU A 1 107 ? -13.736 -2.522 8.747 1.00 87.38 107 LEU A O 1
ATOM 874 N N . ASP A 1 108 ? -11.835 -2.293 9.915 1.00 86.88 108 ASP A N 1
ATOM 875 C CA . ASP A 1 108 ? -12.203 -3.223 10.982 1.00 86.88 108 ASP A CA 1
ATOM 876 C C . ASP A 1 108 ? -13.169 -2.517 11.938 1.00 86.88 108 ASP A C 1
ATOM 878 O O . ASP A 1 108 ? -12.785 -1.921 12.950 1.00 86.88 108 ASP A O 1
ATOM 882 N N . THR A 1 109 ? -14.455 -2.567 11.598 1.00 85.31 109 THR A N 1
ATOM 883 C CA . THR A 1 109 ? -15.511 -1.899 12.369 1.00 85.31 109 THR A CA 1
ATOM 884 C C . THR A 1 109 ? -15.611 -2.404 13.812 1.00 85.31 109 THR A C 1
ATOM 886 O O . THR A 1 109 ? -16.003 -1.640 14.697 1.00 85.31 109 THR A O 1
ATOM 889 N N . ALA A 1 110 ? -15.237 -3.659 14.089 1.00 86.44 110 ALA A N 1
ATOM 890 C CA . ALA A 1 110 ? -15.222 -4.198 15.446 1.00 86.44 110 ALA A CA 1
ATOM 891 C C . ALA A 1 110 ? -14.085 -3.570 16.263 1.00 86.44 110 ALA A C 1
ATOM 893 O O . ALA A 1 110 ? -14.297 -3.132 17.399 1.00 86.44 110 ALA A O 1
ATOM 894 N N . TYR A 1 111 ? -12.897 -3.458 15.666 1.00 86.19 111 TYR A N 1
ATOM 895 C CA . TYR A 1 111 ? -11.762 -2.780 16.281 1.00 86.19 111 TYR A CA 1
ATOM 896 C C . TYR A 1 111 ? -12.022 -1.280 16.473 1.00 86.19 111 TYR A C 1
ATOM 898 O O . TYR A 1 111 ? -11.727 -0.744 17.541 1.00 86.19 111 TYR A O 1
ATOM 906 N N . MET A 1 112 ? -12.626 -0.601 15.492 1.00 86.38 112 MET A N 1
ATOM 907 C CA . MET A 1 112 ? -12.991 0.819 15.603 1.00 86.38 112 MET A CA 1
ATOM 908 C C . MET A 1 112 ? -13.957 1.078 16.759 1.00 86.38 112 MET A C 1
ATOM 910 O O . MET A 1 112 ? -13.697 1.959 17.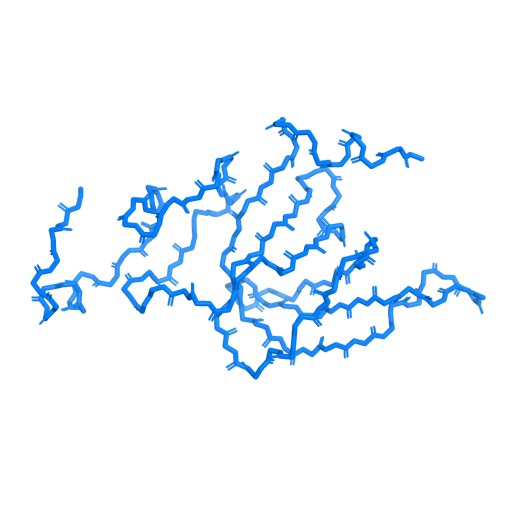578 1.00 86.38 112 MET A O 1
ATOM 914 N N . LYS A 1 113 ? -15.019 0.267 16.883 1.00 85.81 113 LYS A N 1
ATOM 915 C CA . LYS A 1 113 ? -15.967 0.347 18.008 1.00 85.81 113 LYS A CA 1
ATOM 916 C C . LYS A 1 113 ? -15.267 0.154 19.350 1.00 85.81 113 LYS A C 1
ATOM 918 O O . LYS A 1 113 ? -15.524 0.904 20.285 1.00 85.81 113 LYS A O 1
ATOM 923 N N . LYS A 1 114 ? -14.344 -0.810 19.441 1.00 88.31 114 LYS A N 1
ATOM 924 C CA . LYS A 1 114 ? -13.549 -1.050 20.656 1.00 88.31 114 LYS A CA 1
ATOM 925 C C . LYS A 1 114 ? -12.681 0.155 21.040 1.00 88.31 114 LYS A C 1
ATOM 927 O O . LYS A 1 114 ? -12.462 0.389 22.223 1.00 88.31 114 LYS A O 1
ATOM 932 N N . MET A 1 115 ? -12.191 0.898 20.051 1.00 84.44 115 MET A N 1
ATOM 933 C CA . MET A 1 115 ? -11.365 2.094 20.236 1.00 84.44 115 MET A CA 1
ATOM 934 C C . MET A 1 115 ? -12.183 3.389 20.370 1.00 84.44 115 MET A C 1
ATOM 936 O O . MET A 1 115 ? -11.587 4.455 20.497 1.00 84.44 115 MET A O 1
ATOM 940 N N . ASN A 1 116 ? -13.520 3.307 20.344 1.00 84.44 116 ASN A N 1
ATOM 941 C CA . ASN A 1 116 ? -14.429 4.456 20.334 1.00 84.44 116 ASN A CA 1
ATOM 942 C C . ASN A 1 116 ? -14.108 5.471 19.216 1.00 84.44 116 ASN A C 1
ATOM 944 O O . ASN A 1 116 ? -14.170 6.681 19.423 1.00 84.44 116 ASN A O 1
ATOM 948 N N . LEU A 1 117 ? -13.714 4.965 18.042 1.00 80.00 117 LEU A N 1
ATOM 949 C CA . LEU A 1 117 ? -13.467 5.773 16.849 1.00 80.00 117 LEU A CA 1
ATOM 950 C C . LEU A 1 117 ? -14.771 5.973 16.075 1.00 80.00 117 LEU A C 1
ATOM 952 O O . LEU A 1 117 ? -15.556 5.033 15.926 1.00 80.00 117 LEU A O 1
ATOM 956 N N . GLU A 1 118 ? -14.979 7.180 15.555 1.00 75.12 118 GLU A N 1
ATOM 957 C CA . GLU A 1 118 ? -16.098 7.469 14.660 1.00 75.12 118 GLU A CA 1
ATOM 958 C C . GLU A 1 118 ? -15.941 6.685 13.351 1.00 75.12 118 GLU A C 1
ATOM 960 O O . GLU A 1 118 ? -14.852 6.617 12.779 1.00 75.12 118 GLU A O 1
ATOM 965 N N . ILE A 1 119 ? -17.032 6.064 12.897 1.00 66.88 119 ILE A N 1
ATOM 966 C CA . ILE A 1 119 ? -17.089 5.392 11.598 1.00 66.88 119 ILE A CA 1
ATOM 967 C C . ILE A 1 119 ? -17.458 6.472 10.569 1.00 66.88 119 ILE A C 1
ATOM 969 O O . ILE A 1 119 ? -18.548 7.035 10.700 1.00 66.88 119 ILE A O 1
ATOM 973 N N . PRO A 1 120 ? -16.563 6.803 9.620 1.00 62.59 120 PRO A N 1
ATOM 974 C CA . PRO A 1 120 ? -16.809 7.838 8.618 1.00 62.59 120 PRO A CA 1
ATOM 975 C C . PRO A 1 120 ? -17.872 7.451 7.582 1.00 62.59 120 PRO A C 1
ATOM 977 O O . PRO A 1 120 ? -18.129 6.238 7.394 1.00 62.59 120 PRO A O 1
#

Secondary structure (DSSP, 8-state):
--HHHHSSTTTEEEEEEEEEEEEEEEEETTEEEEEEEEEETTEEEEEE-SS-------S-EEEEEEESS-TTBEEEEES---TTEEE--TT-BSSPPPTT--TT-EE-HHHHHHTT----

Radius of gyration: 15.2 Å; chains: 1; bounding box: 43×26×39 Å

Sequence (120 aa):
MDKFYYFNDNNIRYTIGTYYKDGFVINSSSSQEKGFIYYVDSIRHVATTSKFNNTDVSHKYALIMFSAVFPGNANVLSTIVPKWVLAPPKDGWKQFPPDINWKGAELDTAYMKKMNLEIP

Foldseek 3Di:
DDPCVQDPLVFKFKWKWFWDDWDWDDPDPPDTATWGWTDAPNDIDIAGEPDDDDDPADGAIFIKMATNVHRNHIDTPDRDADPQFPTQAPSGDSDDADNQRSDRTDTNVVVCVVVVHDDD

pLDDT: mean 77.63, std 11.75, range [45.75, 92.75]

Organism: Bacteroides ovatus (NCBI:txid28116)